Protein AF-Q6AGU8-F1 (afdb_monomer_lite)

Radius of gyration: 16.41 Å; chains: 1; bounding box: 34×30×52 Å

pLDDT: mean 92.25, std 6.28, range [70.06, 98.62]

InterPro domains:
  IPR057369 VG15 protein [PF25310] (1-141)

Structure (mmCIF, N/CA/C/O backbone):
data_AF-Q6AGU8-F1
#
_entry.id   AF-Q6AGU8-F1
#
loop_
_atom_site.group_PDB
_atom_site.id
_atom_site.type_symbol
_atom_site.label_atom_id
_atom_site.label_alt_id
_atom_site.label_comp_id
_atom_site.label_asym_id
_atom_site.label_entity_id
_atom_site.label_seq_id
_atom_site.pdbx_PDB_ins_code
_atom_site.Cartn_x
_atom_site.Cartn_y
_atom_site.Cartn_z
_atom_site.occupancy
_atom_site.B_iso_or_equiv
_atom_site.auth_seq_id
_atom_site.auth_comp_id
_atom_site.auth_asym_id
_atom_site.auth_atom_id
_atom_site.pdbx_PDB_model_num
ATOM 1 N N . MET A 1 1 ? -10.525 -10.275 14.738 1.00 90.69 1 MET A N 1
ATOM 2 C CA . MET A 1 1 ? -9.915 -9.317 13.785 1.00 90.69 1 MET A CA 1
ATOM 3 C C . MET A 1 1 ? -8.626 -9.832 13.145 1.00 90.69 1 MET A C 1
ATOM 5 O O . MET A 1 1 ? -8.574 -9.746 11.930 1.00 90.69 1 MET A O 1
ATOM 9 N N . PRO A 1 2 ? -7.641 -10.411 13.869 1.00 93.06 2 PRO A N 1
ATOM 10 C CA . PRO A 1 2 ? -6.380 -10.854 13.251 1.00 93.06 2 PRO A CA 1
ATOM 11 C C . PRO A 1 2 ? -6.560 -11.781 12.041 1.00 93.06 2 PRO A C 1
ATOM 13 O O . PRO A 1 2 ? -6.063 -11.477 10.967 1.00 93.06 2 PRO A O 1
ATOM 16 N N . GLN A 1 3 ? -7.377 -12.831 12.168 1.00 95.00 3 GLN A N 1
ATOM 17 C CA . GLN A 1 3 ? -7.667 -13.752 11.058 1.00 95.00 3 GLN A CA 1
ATOM 18 C C . GLN A 1 3 ? -8.315 -13.060 9.846 1.00 95.00 3 GLN A C 1
ATOM 20 O O . GLN A 1 3 ? -8.009 -13.396 8.708 1.00 95.00 3 GLN A O 1
ATOM 25 N N . LEU A 1 4 ? -9.190 -12.077 10.090 1.00 94.62 4 LEU A N 1
ATOM 26 C CA . LEU A 1 4 ? -9.860 -11.305 9.042 1.00 94.62 4 LEU A CA 1
ATOM 27 C C . LEU A 1 4 ? -8.835 -10.488 8.247 1.00 94.62 4 LEU A C 1
ATOM 29 O O . LEU A 1 4 ? -8.770 -10.581 7.027 1.00 94.62 4 LEU A O 1
ATOM 33 N N . THR A 1 5 ? -8.013 -9.710 8.951 1.00 96.38 5 THR A N 1
ATOM 34 C CA . THR A 1 5 ? -7.011 -8.835 8.335 1.00 96.38 5 THR A CA 1
ATOM 35 C C . THR A 1 5 ? -5.892 -9.625 7.668 1.00 96.38 5 THR A C 1
ATOM 37 O O . THR A 1 5 ? -5.385 -9.176 6.651 1.00 96.38 5 THR A O 1
ATOM 40 N N . THR A 1 6 ? -5.545 -10.808 8.186 1.00 97.12 6 THR A N 1
ATOM 41 C CA . THR A 1 6 ? -4.635 -11.742 7.510 1.00 97.12 6 THR A CA 1
ATOM 42 C C . THR A 1 6 ? -5.248 -12.230 6.205 1.00 97.12 6 THR A C 1
ATOM 44 O O . THR A 1 6 ? -4.684 -11.972 5.154 1.00 97.12 6 THR A O 1
ATOM 47 N N . LYS A 1 7 ? -6.450 -12.825 6.243 1.00 97.62 7 LYS A N 1
ATOM 48 C CA . LYS A 1 7 ? -7.093 -13.385 5.045 1.00 97.62 7 LYS A CA 1
ATOM 49 C C . LYS A 1 7 ? -7.256 -12.352 3.928 1.00 97.62 7 LYS A C 1
ATOM 51 O O . LYS A 1 7 ? -6.900 -12.621 2.788 1.00 97.62 7 LYS A O 1
ATOM 56 N N . TYR A 1 8 ? -7.811 -11.181 4.240 1.00 97.75 8 TYR A N 1
ATOM 57 C CA . TYR A 1 8 ? -8.009 -10.140 3.227 1.00 97.75 8 TYR A CA 1
ATOM 58 C C . TYR A 1 8 ? -6.707 -9.433 2.848 1.00 97.75 8 TYR A C 1
ATOM 60 O O . TYR A 1 8 ? -6.566 -9.014 1.704 1.00 97.75 8 TYR A O 1
ATOM 68 N N . GLY A 1 9 ? -5.749 -9.352 3.772 1.00 97.81 9 GLY A N 1
ATOM 69 C CA . GLY A 1 9 ? -4.409 -8.855 3.498 1.00 97.81 9 GLY A CA 1
ATOM 70 C C . GLY A 1 9 ? -3.651 -9.725 2.497 1.00 97.81 9 GLY A C 1
ATOM 71 O O . GLY A 1 9 ? -3.100 -9.191 1.541 1.00 97.81 9 GLY A O 1
ATOM 72 N N . ASP A 1 10 ? -3.680 -11.048 2.668 1.00 98.12 10 ASP A N 1
ATOM 73 C CA . ASP A 1 10 ? -3.059 -12.005 1.742 1.00 98.12 10 ASP A CA 1
ATOM 74 C C . ASP A 1 10 ? -3.674 -11.901 0.341 1.00 98.12 10 ASP A C 1
ATOM 76 O O . ASP A 1 10 ? -2.957 -11.862 -0.660 1.00 98.12 10 ASP A O 1
ATOM 80 N N . ILE A 1 11 ? -5.006 -11.786 0.262 1.00 98.25 11 ILE A N 1
ATOM 81 C CA . ILE A 1 11 ? -5.713 -11.569 -1.008 1.00 98.25 11 ILE A CA 1
ATOM 82 C C . ILE A 1 11 ? -5.268 -10.248 -1.645 1.00 98.25 11 ILE A C 1
ATOM 84 O O . ILE A 1 11 ? -4.928 -10.227 -2.825 1.00 98.25 11 ILE A O 1
ATOM 88 N N . ALA A 1 12 ? -5.234 -9.156 -0.876 1.00 97.62 12 ALA A N 1
ATOM 89 C CA . ALA A 1 12 ? -4.820 -7.851 -1.382 1.00 97.62 12 ALA A CA 1
ATOM 90 C C . ALA A 1 12 ? -3.371 -7.866 -1.894 1.00 97.62 12 ALA A C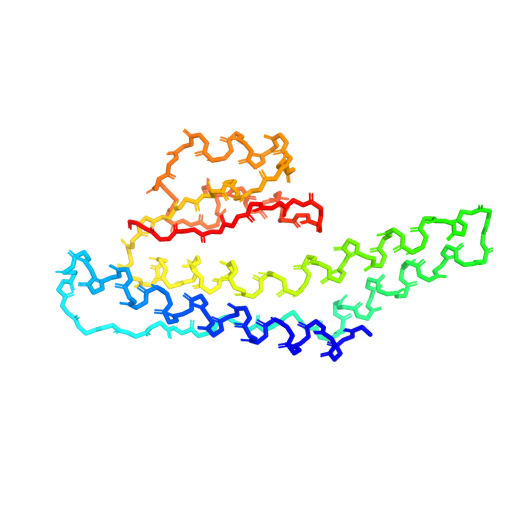 1
ATOM 92 O O . ALA A 1 12 ? -3.103 -7.313 -2.957 1.00 97.62 12 ALA A O 1
ATOM 93 N N . ALA A 1 13 ? -2.452 -8.514 -1.173 1.00 98.50 13 ALA A N 1
ATOM 94 C CA . ALA A 1 13 ? -1.068 -8.682 -1.609 1.00 98.50 13 ALA A CA 1
ATOM 95 C C . ALA A 1 13 ? -0.984 -9.485 -2.914 1.00 98.50 13 ALA A C 1
ATOM 97 O O . ALA A 1 13 ? -0.324 -9.047 -3.851 1.00 98.50 13 ALA A O 1
ATOM 98 N N . THR A 1 14 ? -1.701 -10.608 -3.002 1.00 98.62 14 THR A N 1
ATOM 99 C CA . THR A 1 14 ? -1.706 -11.478 -4.191 1.00 98.62 14 THR A CA 1
ATOM 100 C C . THR A 1 14 ? -2.192 -10.730 -5.428 1.00 98.62 14 THR A C 1
ATOM 102 O O . THR A 1 14 ? -1.481 -10.662 -6.424 1.00 98.62 14 THR A O 1
ATOM 105 N N . VAL A 1 15 ? -3.355 -10.077 -5.333 1.00 97.94 15 VAL A N 1
ATOM 106 C CA . VAL A 1 15 ? -3.923 -9.305 -6.449 1.00 97.94 15 VAL A CA 1
ATOM 107 C C . VAL A 1 15 ? -2.993 -8.162 -6.861 1.00 97.94 15 VAL A C 1
ATOM 109 O O . VAL A 1 15 ? -2.838 -7.895 -8.047 1.00 97.94 15 VAL A O 1
ATOM 112 N N . SER A 1 16 ? -2.351 -7.486 -5.903 1.00 98.12 16 SER A N 1
ATOM 113 C CA . SER A 1 16 ? -1.388 -6.424 -6.211 1.00 98.12 16 SER A CA 1
ATOM 114 C C . SER A 1 16 ? -0.121 -6.935 -6.900 1.00 98.12 16 SER A C 1
ATOM 116 O O . SER A 1 16 ? 0.397 -6.239 -7.764 1.00 98.12 16 SER A O 1
ATOM 118 N N . ALA A 1 17 ? 0.384 -8.118 -6.547 1.00 98.56 17 ALA A N 1
ATOM 119 C CA . ALA A 1 17 ? 1.542 -8.702 -7.222 1.00 98.56 17 ALA A CA 1
ATOM 120 C C . ALA A 1 17 ? 1.210 -9.131 -8.656 1.00 98.56 17 ALA A C 1
ATOM 122 O O . ALA A 1 17 ? 1.933 -8.755 -9.576 1.00 98.56 17 ALA A O 1
ATOM 123 N N . ASP A 1 18 ? 0.083 -9.824 -8.850 1.00 98.31 18 ASP A N 1
ATOM 124 C CA . ASP A 1 18 ? -0.391 -10.213 -10.183 1.00 98.31 18 ASP A CA 1
ATOM 125 C C . ASP A 1 18 ? -0.593 -8.981 -11.075 1.00 98.31 18 ASP A C 1
ATOM 127 O O . ASP A 1 18 ? -0.197 -8.970 -12.241 1.00 98.31 18 ASP A O 1
ATOM 131 N N . TRP A 1 19 ? -1.165 -7.915 -10.509 1.00 97.38 19 TRP A N 1
ATOM 132 C CA . TRP A 1 19 ? -1.343 -6.658 -11.222 1.00 97.38 19 TRP A CA 1
ATOM 133 C C . TRP A 1 19 ? -0.010 -5.978 -11.558 1.00 97.38 19 TRP A C 1
ATOM 135 O O . TRP A 1 19 ? 0.160 -5.515 -12.679 1.00 97.38 19 TRP A O 1
ATOM 145 N N . PHE A 1 20 ? 0.965 -5.961 -10.644 1.00 98.06 20 PHE A N 1
ATOM 146 C CA . PHE A 1 20 ? 2.292 -5.401 -10.924 1.00 98.06 20 PHE A CA 1
ATOM 147 C C . PHE A 1 20 ? 2.979 -6.128 -12.089 1.00 98.06 20 PHE A C 1
ATOM 149 O O . PHE A 1 20 ? 3.496 -5.486 -13.002 1.00 98.06 20 PHE A O 1
ATOM 156 N N . ASP A 1 21 ? 2.956 -7.465 -12.081 1.00 98.00 21 ASP A N 1
ATOM 157 C CA . ASP A 1 21 ? 3.513 -8.274 -13.171 1.00 98.00 21 ASP A CA 1
ATOM 158 C C . ASP A 1 21 ? 2.791 -7.995 -14.501 1.00 98.00 21 ASP A C 1
ATOM 160 O O . ASP A 1 21 ? 3.428 -7.911 -15.556 1.00 98.00 21 ASP A O 1
ATOM 164 N N . GLN A 1 22 ? 1.468 -7.800 -14.454 1.00 96.88 22 GLN A N 1
ATOM 165 C CA . GLN A 1 22 ? 0.666 -7.427 -15.615 1.00 96.88 22 GLN A CA 1
ATOM 166 C C . GLN A 1 22 ? 1.053 -6.050 -16.170 1.00 96.88 22 GLN A C 1
ATOM 168 O O . GLN A 1 22 ? 1.307 -5.950 -17.370 1.00 96.88 22 GLN A O 1
ATOM 173 N N . GLU A 1 23 ? 1.125 -5.010 -15.335 1.00 96.50 23 GLU A N 1
ATOM 174 C CA . GLU A 1 23 ? 1.498 -3.653 -15.766 1.00 96.50 23 GLU A CA 1
ATOM 175 C C . GLU A 1 23 ? 2.903 -3.639 -16.375 1.00 96.50 23 GLU A C 1
ATOM 177 O O . GLU A 1 23 ? 3.091 -3.183 -17.503 1.00 96.50 23 GLU A O 1
ATOM 182 N N . ARG A 1 24 ? 3.874 -4.280 -15.714 1.00 96.44 24 ARG A N 1
ATOM 183 C CA . ARG A 1 24 ? 5.242 -4.412 -16.233 1.00 96.44 24 ARG A CA 1
ATOM 184 C C . ARG A 1 24 ? 5.280 -5.097 -17.606 1.00 96.44 24 ARG A C 1
ATOM 186 O O . ARG A 1 24 ? 6.052 -4.710 -18.487 1.00 96.44 24 ARG A O 1
ATOM 193 N N . SER A 1 25 ? 4.441 -6.118 -17.805 1.00 95.56 25 SER A N 1
ATOM 194 C CA . SER A 1 25 ? 4.297 -6.796 -19.097 1.00 95.56 25 SER A CA 1
ATOM 195 C C . SER A 1 25 ? 3.645 -5.904 -20.159 1.00 95.56 25 SER A C 1
ATOM 197 O O . SER A 1 25 ? 4.053 -5.964 -21.321 1.00 95.56 25 SER A O 1
ATOM 199 N N . LEU A 1 26 ? 2.634 -5.108 -19.799 1.00 95.75 26 LEU A N 1
ATOM 200 C CA . LEU A 1 26 ? 1.953 -4.181 -20.710 1.00 95.75 26 LEU A CA 1
ATOM 201 C C . LEU A 1 26 ? 2.889 -3.061 -21.176 1.00 95.75 26 LEU A C 1
ATOM 203 O O . LEU A 1 26 ? 2.900 -2.721 -22.360 1.00 95.75 26 LEU A O 1
ATOM 207 N N . GLU A 1 27 ? 3.736 -2.568 -20.277 1.00 95.38 27 GLU A N 1
ATOM 208 C CA . GLU A 1 27 ? 4.771 -1.573 -20.568 1.00 95.38 27 GLU A CA 1
ATOM 209 C C . GLU A 1 27 ? 5.988 -2.147 -21.309 1.00 95.38 27 GLU A C 1
ATOM 211 O O . GLU A 1 27 ? 6.847 -1.401 -21.780 1.00 95.38 27 GLU A O 1
ATOM 216 N N . ARG A 1 28 ? 6.048 -3.476 -21.484 1.00 95.69 28 ARG A N 1
ATOM 217 C CA . ARG A 1 28 ? 7.143 -4.198 -22.158 1.00 95.69 28 ARG A CA 1
ATOM 218 C C . ARG A 1 28 ? 8.507 -3.925 -21.520 1.00 95.69 28 ARG A C 1
ATOM 220 O O . ARG A 1 28 ? 9.518 -3.849 -22.225 1.00 95.69 28 ARG A O 1
ATOM 227 N N . VAL A 1 29 ? 8.547 -3.803 -20.192 1.00 95.31 29 VAL A N 1
ATOM 228 C CA . VAL A 1 29 ? 9.801 -3.601 -19.460 1.00 95.31 29 VAL A CA 1
ATOM 229 C C . VAL A 1 29 ? 10.705 -4.824 -19.677 1.00 95.31 29 VAL A C 1
ATOM 231 O O . VAL A 1 29 ? 10.280 -5.959 -19.431 1.00 95.31 29 VAL A O 1
ATOM 234 N N . PRO A 1 30 ? 11.947 -4.643 -20.159 1.00 94.12 30 PRO A N 1
ATOM 235 C CA . PRO A 1 30 ? 12.834 -5.758 -20.456 1.00 94.12 30 PRO A CA 1
ATOM 236 C C . PRO A 1 30 ? 13.282 -6.501 -19.187 1.00 94.12 30 PRO A C 1
ATOM 238 O O . PRO A 1 30 ? 13.260 -5.980 -18.071 1.00 94.12 30 PRO A O 1
ATOM 241 N N . GLY A 1 31 ? 13.748 -7.735 -19.374 1.00 94.12 31 GLY A N 1
ATOM 242 C CA . GLY A 1 31 ? 14.280 -8.571 -18.297 1.00 94.12 31 GLY A CA 1
ATOM 243 C C . GLY A 1 31 ? 13.224 -9.398 -17.565 1.00 94.12 31 GLY A C 1
ATOM 244 O O . GLY A 1 31 ? 12.018 -9.202 -17.720 1.00 94.12 31 GLY A O 1
ATOM 245 N N . VAL A 1 32 ? 13.707 -10.360 -16.778 1.00 93.56 32 VAL A N 1
ATOM 246 C CA . VAL A 1 32 ? 12.871 -11.280 -15.999 1.00 93.56 32 VAL A CA 1
ATOM 247 C C . VAL A 1 32 ? 12.581 -10.661 -14.638 1.00 93.56 32 VAL A C 1
ATOM 249 O O . VAL A 1 32 ? 13.505 -10.368 -13.882 1.00 93.56 32 VAL A O 1
ATOM 252 N N . PHE A 1 33 ? 11.302 -10.505 -14.318 1.00 96.56 33 PHE A N 1
ATOM 253 C CA . PHE A 1 33 ? 10.824 -10.032 -13.024 1.00 96.56 33 PHE A CA 1
ATOM 254 C C . PHE A 1 33 ? 9.564 -10.804 -12.642 1.00 96.56 33 PHE A C 1
ATOM 256 O O . PHE A 1 33 ? 8.799 -11.214 -13.515 1.00 96.56 33 PHE A O 1
ATOM 263 N N . ARG A 1 34 ? 9.369 -11.011 -11.341 1.00 97.75 34 ARG A N 1
ATOM 264 C CA . ARG A 1 34 ? 8.139 -11.569 -10.781 1.00 97.75 34 ARG A CA 1
ATOM 265 C C . ARG A 1 34 ? 7.883 -10.958 -9.420 1.00 97.75 34 ARG A C 1
ATOM 267 O O . ARG A 1 34 ? 8.735 -11.112 -8.549 1.00 97.75 34 ARG A O 1
ATOM 274 N N . ALA A 1 35 ? 6.759 -10.283 -9.239 1.00 98.19 35 ALA A N 1
ATOM 275 C CA . ALA A 1 35 ? 6.420 -9.548 -8.030 1.00 98.19 35 ALA A CA 1
ATOM 276 C C . ALA A 1 35 ? 6.400 -10.440 -6.771 1.00 98.19 35 ALA A C 1
ATOM 278 O O . ALA A 1 35 ? 5.820 -11.526 -6.765 1.00 98.19 35 ALA A O 1
ATOM 279 N N . ASP A 1 36 ? 7.020 -9.960 -5.688 1.00 98.31 36 ASP A N 1
ATOM 280 C CA . ASP A 1 36 ? 6.947 -10.595 -4.365 1.00 98.31 36 ASP A CA 1
ATOM 281 C C . ASP A 1 36 ? 5.727 -10.097 -3.594 1.00 98.31 36 ASP A C 1
ATOM 283 O O . ASP A 1 36 ? 5.348 -8.930 -3.695 1.00 98.31 36 ASP A O 1
ATOM 287 N N . LEU A 1 37 ? 5.160 -10.948 -2.741 1.00 98.38 37 LEU A N 1
ATOM 288 C CA . LEU A 1 37 ? 4.094 -10.549 -1.825 1.00 98.38 37 LEU A CA 1
ATOM 289 C C . LEU A 1 37 ? 4.678 -9.819 -0.615 1.00 98.38 37 LEU A C 1
ATOM 291 O O . LEU A 1 37 ? 5.550 -10.346 0.080 1.00 98.38 37 LEU A O 1
ATOM 295 N N . ALA A 1 38 ? 4.155 -8.633 -0.301 1.00 97.06 38 ALA A N 1
ATOM 296 C CA . ALA A 1 38 ? 4.463 -8.011 0.980 1.00 97.06 38 ALA A CA 1
ATOM 297 C C . ALA A 1 38 ? 3.774 -8.776 2.126 1.00 97.06 38 ALA A C 1
ATOM 299 O O . ALA A 1 38 ? 2.641 -9.240 1.968 1.00 97.06 38 ALA A O 1
ATOM 300 N N . PRO A 1 39 ? 4.406 -8.866 3.310 1.00 97.00 39 PRO A N 1
ATOM 301 C CA . PRO A 1 39 ? 3.822 -9.571 4.440 1.00 97.00 39 PRO A CA 1
ATOM 302 C C . PRO A 1 39 ? 2.537 -8.892 4.926 1.00 97.00 39 PRO A C 1
ATOM 304 O O . PRO A 1 39 ? 2.404 -7.661 4.915 1.00 97.00 39 PRO A O 1
ATOM 307 N N . VAL A 1 40 ? 1.608 -9.704 5.434 1.00 96.44 40 VAL A N 1
ATOM 308 C CA . VAL A 1 40 ? 0.434 -9.207 6.157 1.00 96.44 40 VAL A CA 1
ATOM 309 C C . VAL A 1 40 ? 0.823 -8.453 7.424 1.00 96.44 40 VAL A C 1
ATOM 311 O O . VAL A 1 40 ? 1.914 -8.603 7.978 1.00 96.44 40 VAL A O 1
ATOM 314 N N . VAL A 1 41 ? -0.107 -7.640 7.923 1.00 95.94 41 VAL A N 1
ATOM 315 C CA . VAL A 1 41 ? 0.076 -6.935 9.193 1.00 95.94 41 VAL A CA 1
ATOM 316 C C . VAL A 1 41 ? 0.201 -7.952 10.327 1.00 95.94 41 VAL A C 1
ATOM 318 O O . VAL A 1 41 ? -0.670 -8.803 10.505 1.00 95.94 41 VAL A O 1
ATOM 321 N N . ALA A 1 42 ? 1.274 -7.837 11.112 1.00 96.25 42 ALA A N 1
ATOM 322 C CA . ALA A 1 42 ? 1.554 -8.744 12.217 1.00 96.25 42 ALA A CA 1
ATOM 323 C C . ALA A 1 42 ? 0.383 -8.815 13.213 1.00 96.25 42 ALA A C 1
ATOM 325 O O . ALA A 1 42 ? -0.203 -7.799 13.604 1.00 96.25 42 ALA A O 1
ATOM 326 N N . ALA A 1 43 ? 0.044 -10.034 13.639 1.00 95.62 43 ALA A N 1
ATOM 327 C CA . ALA A 1 43 ? -1.117 -10.283 14.489 1.00 95.62 43 ALA A CA 1
ATOM 328 C C . ALA A 1 43 ? -1.042 -9.545 15.837 1.00 95.62 43 ALA A C 1
ATOM 330 O O . ALA A 1 43 ? -2.078 -9.159 16.385 1.00 95.62 43 ALA A O 1
ATOM 331 N N . ASP A 1 44 ? 0.162 -9.312 16.365 1.00 97.06 44 ASP A N 1
ATOM 332 C CA . ASP A 1 44 ? 0.373 -8.559 17.600 1.00 97.06 44 ASP A CA 1
ATOM 333 C C . ASP A 1 44 ? -0.005 -7.077 17.425 1.00 97.06 44 ASP A C 1
ATOM 335 O O . ASP A 1 44 ? -0.683 -6.517 18.287 1.00 97.06 44 ASP A O 1
ATOM 339 N N . ALA A 1 45 ? 0.349 -6.459 16.293 1.00 94.81 45 ALA A N 1
ATOM 340 C CA . ALA A 1 45 ? -0.023 -5.089 15.955 1.00 94.81 45 ALA A CA 1
ATOM 341 C C . ALA A 1 45 ? -1.544 -4.952 15.818 1.00 94.81 45 ALA A C 1
ATOM 343 O O . ALA A 1 45 ? -2.143 -4.047 16.401 1.00 94.81 45 ALA A O 1
ATOM 344 N N . VAL A 1 46 ? -2.187 -5.901 15.129 1.00 96.25 46 VAL A N 1
ATOM 345 C CA . VAL A 1 46 ? -3.653 -5.950 15.018 1.00 96.25 46 VAL A CA 1
ATOM 346 C C . VAL A 1 46 ? -4.294 -6.103 16.401 1.00 96.25 46 VAL A C 1
ATOM 348 O O . VAL A 1 46 ? -5.229 -5.378 16.734 1.00 96.25 46 VAL A O 1
ATOM 351 N N . THR A 1 47 ? -3.767 -6.998 17.238 1.00 96.69 47 THR A N 1
ATOM 352 C CA . THR A 1 47 ? -4.280 -7.254 18.594 1.00 96.69 47 THR A CA 1
ATOM 353 C C . THR A 1 47 ? -4.127 -6.039 19.507 1.00 96.69 47 THR A C 1
ATOM 355 O O . THR A 1 47 ? -5.056 -5.723 20.250 1.00 96.69 47 THR A O 1
ATOM 358 N N . LYS A 1 48 ? -2.999 -5.322 19.437 1.00 96.25 48 LYS A N 1
ATOM 359 C CA . LYS A 1 48 ? -2.779 -4.065 20.171 1.00 96.25 48 LYS A CA 1
ATOM 360 C C . LYS A 1 48 ? -3.836 -3.021 19.803 1.00 96.25 48 LYS A C 1
ATOM 362 O O . LYS A 1 48 ? -4.446 -2.449 20.702 1.00 96.25 48 LYS A O 1
ATOM 367 N N . THR A 1 49 ? -4.125 -2.842 18.513 1.00 94.81 49 THR A N 1
ATOM 368 C CA . THR A 1 49 ? -5.173 -1.915 18.051 1.00 94.81 49 THR A CA 1
ATOM 369 C C . THR A 1 49 ? -6.569 -2.339 18.514 1.00 94.81 49 THR A C 1
ATOM 371 O O . THR A 1 49 ? -7.340 -1.493 18.962 1.00 94.81 49 THR A O 1
ATOM 374 N N . VAL A 1 50 ? -6.893 -3.640 18.480 1.00 94.56 50 VAL A N 1
ATOM 375 C CA . VAL A 1 50 ? -8.174 -4.150 19.015 1.00 94.56 50 VAL A CA 1
ATOM 376 C C . VAL A 1 50 ? -8.302 -3.856 20.503 1.00 94.56 50 VAL A C 1
ATOM 378 O O . VAL A 1 50 ? -9.334 -3.350 20.929 1.00 94.56 50 VAL A O 1
ATOM 381 N N . ARG A 1 51 ? -7.264 -4.153 21.294 1.00 93.06 51 ARG A N 1
ATOM 382 C CA . ARG A 1 51 ? -7.266 -3.903 22.743 1.00 93.06 51 ARG A CA 1
ATOM 383 C C . ARG A 1 51 ? -7.438 -2.424 23.057 1.00 93.06 51 ARG A C 1
ATOM 385 O O . ARG A 1 51 ? -8.238 -2.086 23.920 1.00 93.06 51 ARG A O 1
ATOM 392 N N . TYR A 1 52 ? -6.733 -1.561 22.328 1.00 91.44 52 TYR A N 1
ATOM 393 C CA . TYR A 1 52 ? -6.882 -0.117 22.459 1.00 91.44 52 TYR A CA 1
ATOM 394 C C . TYR A 1 52 ? -8.329 0.323 22.194 1.00 91.44 52 TYR A C 1
ATOM 396 O O . TYR A 1 52 ? -8.938 0.975 23.036 1.00 91.44 52 TYR A O 1
ATOM 404 N N . ALA A 1 53 ? -8.918 -0.098 21.070 1.00 91.50 53 ALA A N 1
ATOM 405 C CA . ALA A 1 53 ? -10.290 0.268 20.728 1.00 91.50 53 ALA A CA 1
ATOM 406 C C . ALA A 1 53 ? -11.327 -0.308 21.714 1.00 91.50 53 ALA A C 1
ATOM 408 O O . ALA A 1 53 ? -12.315 0.358 22.028 1.00 91.50 53 ALA A O 1
ATOM 409 N N . ALA A 1 54 ? -11.093 -1.519 22.231 1.00 90.31 54 ALA A N 1
ATOM 410 C CA . ALA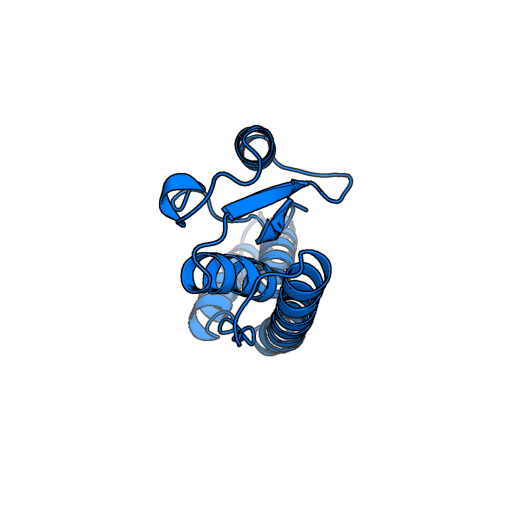 A 1 54 ? -11.949 -2.166 23.224 1.00 90.31 54 ALA A CA 1
ATOM 411 C C . ALA A 1 54 ? -11.980 -1.421 24.568 1.00 90.31 54 ALA A C 1
ATOM 413 O O . ALA A 1 54 ? -12.968 -1.531 25.286 1.00 90.31 54 ALA A O 1
ATOM 414 N N . GLY A 1 55 ? -10.957 -0.618 24.887 1.00 87.44 55 GLY A N 1
ATOM 415 C CA . GLY A 1 55 ? -10.973 0.256 26.064 1.00 87.44 55 GLY A CA 1
ATOM 416 C C . GLY A 1 55 ? -12.160 1.226 26.076 1.00 87.44 55 GLY A C 1
ATOM 417 O O . GLY A 1 55 ? -12.677 1.540 27.142 1.00 87.44 55 GLY A O 1
ATOM 418 N N . GLY A 1 56 ? -12.657 1.626 24.899 1.00 87.12 56 GLY A N 1
ATOM 419 C CA . GLY A 1 56 ? -13.837 2.485 24.777 1.00 87.12 56 GLY A CA 1
ATOM 420 C C . GLY A 1 56 ? -15.153 1.830 25.215 1.00 87.12 56 GLY A C 1
ATOM 421 O O . GLY A 1 56 ? -16.075 2.555 25.584 1.00 87.12 56 GLY A O 1
ATOM 422 N N . LEU A 1 57 ? -15.234 0.489 25.258 1.00 86.44 57 LEU A N 1
ATOM 423 C CA . LEU A 1 57 ? -16.450 -0.250 25.642 1.00 86.44 57 LEU A CA 1
ATOM 424 C C . LEU A 1 57 ? -16.894 0.033 27.081 1.00 86.44 57 LEU A C 1
ATOM 426 O O . LEU A 1 57 ? -18.068 -0.116 27.400 1.00 86.44 57 LEU A O 1
ATOM 430 N N . PHE A 1 58 ? -15.952 0.421 27.939 1.00 84.19 58 PHE A N 1
ATOM 431 C CA . PHE A 1 58 ? -16.172 0.651 29.367 1.00 84.19 58 PHE A CA 1
ATOM 432 C C . PHE A 1 58 ? -16.197 2.144 29.717 1.00 84.19 58 PHE A C 1
ATOM 434 O O . PHE A 1 58 ? -15.971 2.524 30.862 1.00 84.19 58 PHE A O 1
ATOM 441 N N . THR A 1 59 ? -16.430 2.995 28.719 1.00 81.81 59 THR A N 1
ATOM 442 C CA . THR A 1 59 ? -16.475 4.454 28.861 1.00 81.81 59 THR A CA 1
ATOM 443 C C . THR A 1 59 ? -17.742 5.003 28.212 1.00 81.81 59 THR A C 1
ATOM 445 O O . THR A 1 59 ? -18.450 4.290 27.503 1.00 81.81 59 THR A O 1
ATOM 448 N N . GLU A 1 60 ? -17.992 6.299 28.376 1.00 79.00 60 GLU A N 1
ATOM 449 C CA . GLU A 1 60 ? -19.103 7.006 27.721 1.00 79.00 60 GLU A CA 1
ATOM 450 C C . GLU A 1 60 ? -18.967 7.049 26.181 1.00 79.00 60 GLU A C 1
ATOM 452 O O . GLU A 1 60 ? -19.916 7.363 25.469 1.00 79.00 60 GLU A O 1
ATOM 457 N N . ASN A 1 61 ? -17.804 6.659 25.640 1.00 71.31 61 ASN A N 1
ATOM 458 C CA . ASN A 1 61 ? -17.472 6.697 24.215 1.00 71.31 61 ASN A CA 1
ATOM 459 C C . ASN A 1 61 ? -17.735 5.371 23.475 1.00 71.31 61 ASN A C 1
ATOM 461 O O . ASN A 1 61 ? -17.006 5.036 22.537 1.00 71.31 61 ASN A O 1
ATOM 465 N N . LEU A 1 62 ? -18.765 4.607 23.848 1.00 72.06 62 LEU A N 1
ATOM 466 C CA . LEU A 1 62 ? -19.057 3.283 23.270 1.00 72.06 62 LEU A CA 1
ATOM 467 C C . LEU A 1 62 ? -19.132 3.279 21.727 1.00 72.06 62 LEU A C 1
ATOM 469 O O . LEU A 1 62 ? -18.629 2.366 21.068 1.00 72.06 62 LEU A O 1
ATOM 473 N N . THR A 1 63 ? -19.714 4.321 21.130 1.00 76.31 63 THR A N 1
ATOM 474 C CA . THR A 1 63 ? -19.832 4.477 19.668 1.00 76.31 63 THR A CA 1
ATOM 475 C C . THR A 1 63 ? -18.479 4.624 18.967 1.00 76.31 63 THR A C 1
ATOM 477 O O . THR A 1 63 ? -18.335 4.216 17.812 1.00 76.31 63 THR A O 1
ATOM 480 N N . SER A 1 64 ? -17.455 5.127 19.661 1.00 82.56 64 SER A N 1
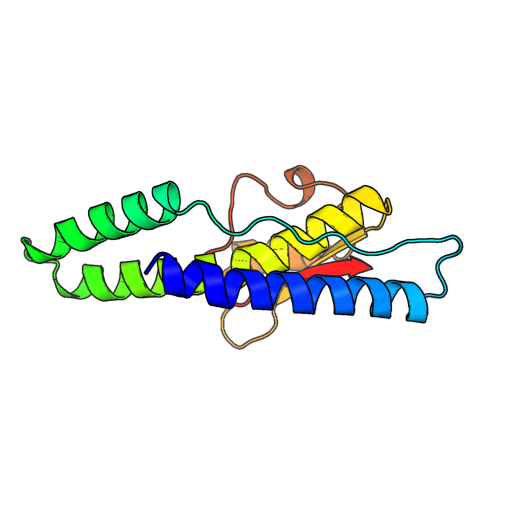ATOM 481 C CA . SER A 1 64 ? -16.105 5.277 19.106 1.00 82.56 64 SER A CA 1
ATOM 482 C C . SER A 1 64 ? -15.384 3.936 18.924 1.00 82.56 64 SER A C 1
ATOM 484 O O . SER A 1 64 ? -14.576 3.797 18.004 1.00 82.56 64 SER A O 1
ATOM 486 N N . THR A 1 65 ? -15.704 2.916 19.732 1.00 90.06 65 THR A N 1
ATOM 487 C CA . THR A 1 65 ? -15.066 1.596 19.634 1.00 90.06 65 THR A CA 1
ATOM 488 C C . THR A 1 65 ? -15.330 0.948 18.281 1.00 90.06 65 THR A C 1
ATOM 490 O O . THR A 1 65 ? -14.386 0.519 17.613 1.00 90.06 65 THR A O 1
ATOM 493 N N . LEU A 1 66 ? -16.594 0.900 17.848 1.00 89.12 66 LEU A N 1
ATOM 494 C CA . LEU A 1 66 ? -16.948 0.296 16.563 1.00 89.12 66 LEU A CA 1
ATOM 495 C C . LEU A 1 66 ? -16.304 1.053 15.395 1.00 89.12 66 LEU A C 1
ATOM 497 O O . LEU A 1 66 ? -15.763 0.420 14.486 1.00 89.12 66 LEU A O 1
ATOM 501 N N . GLY A 1 67 ? -16.307 2.390 15.439 1.00 90.69 67 GLY A N 1
ATOM 502 C CA . GLY A 1 67 ? -15.646 3.223 14.432 1.00 90.69 67 GLY A CA 1
ATOM 503 C C . GLY A 1 67 ? -14.152 2.913 14.323 1.00 90.69 67 GLY A C 1
ATOM 504 O O . GLY A 1 67 ? -13.658 2.599 13.241 1.00 90.69 67 GLY A O 1
ATOM 505 N N . ASN A 1 68 ? -13.443 2.892 15.452 1.00 92.00 68 ASN A N 1
ATOM 506 C CA . ASN A 1 68 ? -12.006 2.613 15.496 1.00 92.00 68 ASN A CA 1
ATOM 507 C C . ASN A 1 68 ? -11.657 1.200 15.007 1.00 92.00 68 ASN A C 1
ATOM 509 O O . ASN A 1 68 ? -10.696 1.024 14.255 1.00 92.00 68 ASN A O 1
ATOM 513 N N . LEU A 1 69 ? -12.447 0.191 15.391 1.00 93.25 69 LEU A N 1
ATOM 514 C CA . LEU A 1 69 ? -12.272 -1.179 14.904 1.00 93.25 69 LEU A CA 1
ATOM 515 C C . LEU A 1 69 ? -12.522 -1.281 13.396 1.00 93.25 69 LEU A C 1
ATOM 517 O O . LEU A 1 69 ? -11.766 -1.960 12.703 1.00 93.25 69 LEU A O 1
ATOM 521 N N . SER A 1 70 ? -13.532 -0.578 12.882 1.00 93.00 70 SER A N 1
ATOM 522 C CA . SER A 1 70 ? -13.859 -0.566 11.452 1.00 93.00 70 SER A CA 1
ATOM 523 C C . SER A 1 70 ? -12.739 0.079 10.631 1.00 93.00 70 SER A C 1
ATOM 525 O O . SER A 1 70 ? -12.283 -0.502 9.646 1.00 93.00 70 SER A O 1
ATOM 527 N N . LEU A 1 71 ? -12.216 1.224 11.087 1.00 92.88 71 LEU A N 1
ATOM 528 C CA . LEU A 1 71 ? -11.059 1.887 10.478 1.00 92.88 71 LEU A CA 1
ATOM 529 C C . LEU A 1 71 ? -9.821 0.980 10.488 1.00 92.88 71 LEU A C 1
ATOM 531 O O . LEU A 1 71 ? -9.129 0.849 9.478 1.00 92.88 71 LEU A O 1
ATOM 535 N N . ALA A 1 72 ? -9.537 0.324 11.613 1.00 94.75 72 ALA A N 1
ATOM 536 C CA . ALA A 1 72 ? -8.399 -0.581 11.724 1.00 94.75 72 ALA A CA 1
ATOM 537 C C . ALA A 1 72 ? -8.532 -1.794 10.793 1.00 94.75 72 ALA A C 1
ATOM 539 O O . ALA A 1 72 ? -7.571 -2.149 10.109 1.00 94.75 72 ALA A O 1
ATOM 540 N N . ALA A 1 73 ? -9.715 -2.410 10.736 1.00 95.00 73 ALA A N 1
ATOM 541 C CA . ALA A 1 73 ? -9.981 -3.554 9.874 1.00 95.00 73 ALA A CA 1
ATOM 542 C C . ALA A 1 73 ? -9.793 -3.198 8.393 1.00 95.00 73 ALA A C 1
ATOM 544 O O . ALA A 1 73 ? -9.038 -3.883 7.703 1.00 95.00 73 ALA A O 1
ATOM 545 N N . ALA A 1 74 ? -10.398 -2.099 7.930 1.00 93.19 74 ALA A N 1
ATOM 546 C CA . ALA A 1 74 ? -10.260 -1.630 6.551 1.00 93.19 74 ALA A CA 1
ATOM 547 C C . ALA A 1 74 ? -8.799 -1.305 6.203 1.00 93.19 74 ALA A C 1
ATOM 549 O O . ALA A 1 74 ? -8.270 -1.766 5.190 1.00 93.19 74 ALA A O 1
ATOM 550 N N . LYS A 1 75 ? -8.102 -0.584 7.092 1.00 94.31 75 LYS A N 1
ATOM 551 C CA . LYS A 1 75 ? -6.678 -0.275 6.926 1.00 94.31 75 LYS A CA 1
ATOM 552 C C . LYS A 1 75 ? -5.845 -1.541 6.757 1.00 94.31 75 LYS A C 1
ATOM 554 O O . LYS A 1 75 ? -5.080 -1.639 5.802 1.00 94.31 75 LYS A O 1
ATOM 559 N N . TYR A 1 76 ? -5.953 -2.483 7.691 1.00 96.38 76 TYR A N 1
ATOM 560 C CA . TYR A 1 76 ? -5.087 -3.660 7.722 1.00 96.38 76 TYR A CA 1
ATOM 561 C C . TYR A 1 76 ? -5.437 -4.701 6.659 1.00 96.38 76 TYR A C 1
ATOM 563 O O . TYR A 1 76 ? -4.543 -5.435 6.253 1.00 96.38 76 TYR A O 1
ATOM 571 N N . ALA A 1 77 ? -6.678 -4.729 6.168 1.00 95.62 77 ALA A N 1
ATOM 572 C CA . ALA A 1 77 ? -7.051 -5.538 5.011 1.00 95.62 77 ALA A CA 1
ATOM 573 C C . ALA A 1 77 ? -6.389 -5.038 3.713 1.00 95.62 77 ALA A C 1
ATOM 575 O O . ALA A 1 77 ? -5.971 -5.843 2.893 1.00 95.62 77 ALA A O 1
ATOM 576 N N . LEU A 1 78 ? -6.254 -3.719 3.533 1.00 94.31 78 LEU A N 1
ATOM 577 C CA . LEU A 1 78 ? -5.726 -3.126 2.294 1.00 94.31 78 LEU A CA 1
ATOM 578 C C . LEU A 1 78 ? -4.213 -2.859 2.322 1.00 94.31 78 LEU A C 1
ATOM 580 O O . LEU A 1 78 ? -3.577 -2.734 1.275 1.00 94.31 78 LEU A O 1
ATOM 584 N N . GLN A 1 79 ? -3.623 -2.716 3.513 1.00 95.69 79 GLN A N 1
ATOM 585 C CA . GLN A 1 79 ? -2.216 -2.335 3.667 1.00 95.69 79 GLN A CA 1
ATOM 586 C C . GLN A 1 79 ? -1.234 -3.289 2.961 1.00 95.69 79 GLN A C 1
ATOM 588 O O . GLN A 1 79 ? -0.298 -2.772 2.349 1.00 95.69 79 GLN A O 1
ATOM 593 N N . PRO A 1 80 ? -1.408 -4.627 2.987 1.00 97.25 80 PRO A N 1
ATOM 594 C CA . PRO A 1 80 ? -0.466 -5.529 2.324 1.00 97.25 80 PRO A CA 1
ATOM 595 C C . PRO A 1 80 ? -0.443 -5.373 0.799 1.00 97.25 80 PRO A C 1
ATOM 597 O O . PRO A 1 80 ? 0.637 -5.397 0.217 1.00 97.25 80 PRO A O 1
ATOM 600 N N . GLY A 1 81 ? -1.584 -5.102 0.154 1.00 97.00 81 GLY A N 1
ATOM 601 C CA . GLY A 1 81 ? -1.626 -4.795 -1.284 1.00 97.00 81 GLY A CA 1
ATOM 602 C C . GLY A 1 81 ? -0.849 -3.523 -1.629 1.00 97.00 81 GLY A C 1
ATOM 603 O O . GLY A 1 81 ? 0.056 -3.533 -2.461 1.00 97.00 81 GLY A O 1
ATOM 604 N N . ARG A 1 82 ? -1.091 -2.437 -0.880 1.00 95.75 82 ARG A N 1
ATOM 605 C CA . ARG A 1 82 ? -0.330 -1.181 -1.027 1.00 95.75 82 ARG A CA 1
ATOM 606 C C . ARG A 1 82 ? 1.172 -1.407 -0.842 1.00 95.75 82 ARG A C 1
ATOM 608 O O . ARG A 1 82 ? 1.965 -0.931 -1.643 1.00 95.75 82 ARG A O 1
ATOM 615 N N . ASN A 1 83 ? 1.558 -2.156 0.192 1.00 96.12 83 ASN A N 1
ATOM 616 C CA . ASN A 1 83 ? 2.959 -2.476 0.452 1.00 96.12 83 ASN A CA 1
ATOM 617 C C . ASN A 1 83 ? 3.569 -3.297 -0.689 1.00 96.12 83 ASN A C 1
ATOM 619 O O . ASN A 1 83 ? 4.705 -3.030 -1.063 1.00 96.12 83 ASN A O 1
ATOM 623 N N . THR A 1 84 ? 2.811 -4.241 -1.251 1.00 98.19 84 THR A N 1
ATOM 624 C CA . THR A 1 84 ? 3.239 -5.100 -2.363 1.00 98.19 84 THR A CA 1
ATOM 625 C C . THR A 1 84 ? 3.615 -4.270 -3.585 1.00 98.19 84 THR A C 1
ATOM 627 O O . THR A 1 84 ? 4.723 -4.422 -4.090 1.00 98.19 84 THR A O 1
ATOM 630 N N . ILE A 1 85 ? 2.772 -3.319 -4.00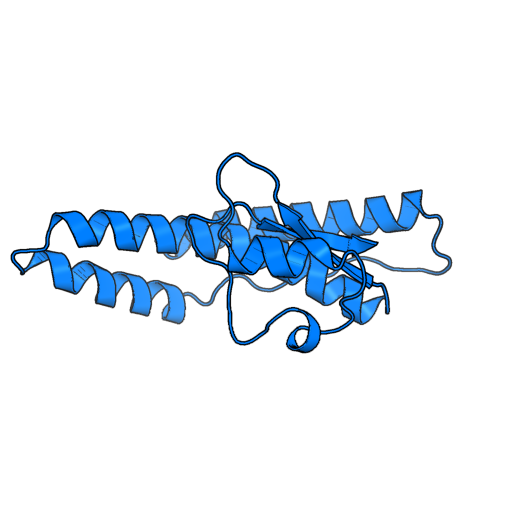0 1.00 97.44 85 ILE A N 1
ATOM 631 C CA . ILE A 1 85 ? 3.115 -2.410 -5.105 1.00 97.44 85 ILE A CA 1
ATOM 632 C C . ILE A 1 85 ? 4.375 -1.605 -4.784 1.00 97.44 85 ILE A C 1
ATOM 634 O O . ILE A 1 85 ? 5.323 -1.605 -5.563 1.00 97.44 85 ILE A O 1
ATOM 638 N N . THR A 1 86 ? 4.430 -0.960 -3.614 1.00 96.00 86 THR A N 1
ATOM 639 C CA . THR A 1 86 ? 5.579 -0.103 -3.275 1.00 96.00 86 THR A CA 1
ATOM 640 C C . THR A 1 86 ? 6.889 -0.881 -3.151 1.00 96.00 86 THR A C 1
ATOM 642 O O . THR A 1 86 ? 7.938 -0.376 -3.535 1.00 96.00 86 THR A O 1
ATOM 645 N N . HIS A 1 87 ? 6.843 -2.109 -2.629 1.00 96.25 87 HIS A N 1
ATOM 646 C CA . HIS A 1 87 ? 8.011 -2.968 -2.475 1.00 96.25 87 HIS A CA 1
ATOM 647 C C . HIS A 1 87 ? 8.562 -3.391 -3.837 1.00 96.25 87 HIS A C 1
ATOM 649 O O . HIS A 1 87 ? 9.764 -3.277 -4.075 1.00 96.25 87 HIS A O 1
ATOM 655 N N . ASN A 1 88 ? 7.679 -3.824 -4.738 1.00 97.62 88 ASN A N 1
ATOM 656 C CA . ASN A 1 88 ? 8.076 -4.259 -6.069 1.00 97.62 88 ASN A CA 1
ATOM 657 C C . ASN A 1 88 ? 8.525 -3.098 -6.953 1.00 97.62 88 ASN A C 1
ATOM 659 O O . ASN A 1 88 ? 9.524 -3.258 -7.641 1.00 97.62 88 ASN A O 1
ATOM 663 N N . ALA A 1 89 ? 7.890 -1.925 -6.860 1.00 96.38 89 ALA A N 1
ATOM 664 C CA . ALA A 1 89 ? 8.344 -0.728 -7.570 1.00 96.38 89 ALA A CA 1
ATOM 665 C C . ALA A 1 89 ? 9.784 -0.364 -7.181 1.00 96.38 89 ALA A C 1
ATOM 667 O O . ALA A 1 89 ? 10.635 -0.174 -8.041 1.00 96.38 89 ALA A O 1
ATOM 668 N N . ILE A 1 90 ? 10.099 -0.376 -5.880 1.00 94.19 90 ILE A N 1
ATOM 669 C CA . ILE A 1 90 ? 11.467 -0.136 -5.399 1.00 94.19 90 ILE A CA 1
ATOM 670 C C . ILE A 1 90 ? 12.437 -1.198 -5.938 1.00 94.19 90 ILE A C 1
ATOM 672 O O . ILE A 1 90 ? 13.545 -0.866 -6.350 1.00 94.19 90 ILE A O 1
ATOM 676 N N . ARG A 1 91 ? 12.033 -2.473 -5.945 1.00 95.69 91 ARG A N 1
ATOM 677 C CA . ARG A 1 91 ? 12.880 -3.584 -6.403 1.00 95.69 91 ARG A CA 1
ATOM 678 C C . ARG A 1 91 ? 13.124 -3.572 -7.915 1.00 95.69 91 ARG A C 1
ATOM 680 O O . ARG A 1 91 ? 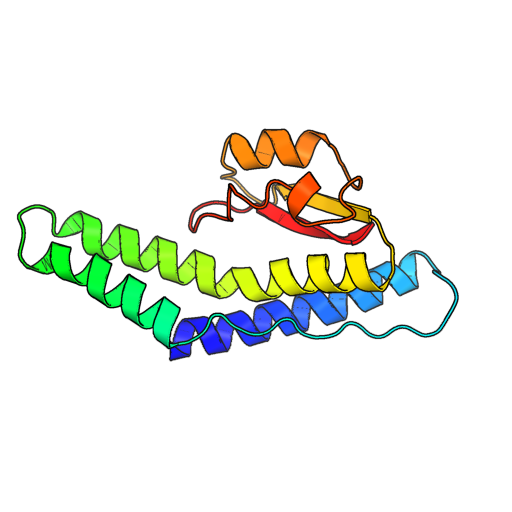14.214 -3.935 -8.340 1.00 95.69 91 ARG A O 1
ATOM 687 N N . ASP A 1 92 ? 12.133 -3.162 -8.702 1.00 95.50 92 ASP A N 1
ATOM 688 C CA . ASP A 1 92 ? 12.235 -3.000 -10.160 1.00 95.50 92 ASP A CA 1
ATOM 689 C C . ASP A 1 92 ? 12.844 -1.644 -10.556 1.00 95.50 92 ASP A C 1
ATOM 691 O O . ASP A 1 92 ? 13.008 -1.357 -11.736 1.00 95.50 92 ASP A O 1
ATOM 695 N N . ASN A 1 93 ? 13.188 -0.800 -9.571 1.00 93.12 93 ASN A N 1
ATOM 696 C CA . ASN A 1 93 ? 13.637 0.578 -9.775 1.00 93.12 93 ASN A CA 1
ATOM 697 C C . ASN A 1 93 ? 12.646 1.410 -10.622 1.00 93.12 93 ASN A C 1
ATOM 699 O O . ASN A 1 93 ? 13.048 2.279 -11.397 1.00 93.12 93 ASN A O 1
ATOM 703 N N . ALA A 1 94 ? 11.355 1.119 -10.459 1.00 93.25 94 ALA A N 1
ATOM 704 C CA . ALA A 1 94 ? 10.233 1.779 -11.106 1.00 93.25 94 ALA A CA 1
ATOM 705 C C . ALA A 1 94 ? 9.666 2.903 -10.227 1.00 93.25 94 ALA A C 1
ATOM 707 O O . ALA A 1 94 ? 9.803 2.906 -8.995 1.00 93.25 94 ALA A O 1
ATOM 708 N N . GLY A 1 95 ? 9.008 3.865 -10.872 1.00 93.38 95 GLY A N 1
ATOM 709 C CA . GLY A 1 95 ? 8.232 4.876 -10.173 1.00 93.38 95 GLY A CA 1
ATOM 710 C C . GLY A 1 95 ? 6.942 4.276 -9.620 1.00 93.38 95 GLY A C 1
ATOM 711 O O . GLY A 1 95 ? 6.452 3.238 -10.058 1.00 93.38 95 GLY A O 1
ATOM 712 N N . TRP A 1 96 ? 6.354 4.930 -8.626 1.00 95.19 96 TRP A N 1
ATOM 713 C CA . TRP A 1 96 ? 4.978 4.640 -8.240 1.00 95.19 96 TRP A CA 1
ATOM 714 C C . TRP A 1 96 ? 4.269 5.901 -7.767 1.00 95.19 96 TRP A C 1
ATOM 716 O O . TRP A 1 96 ? 4.894 6.907 -7.414 1.00 95.19 96 TRP A O 1
ATOM 726 N N . ALA A 1 97 ? 2.943 5.846 -7.772 1.00 94.88 97 ALA A N 1
ATOM 727 C CA . ALA A 1 97 ? 2.075 6.943 -7.382 1.00 94.88 97 ALA A CA 1
ATOM 728 C C . ALA A 1 97 ? 1.078 6.508 -6.306 1.00 94.88 97 ALA A C 1
ATOM 730 O O . ALA A 1 97 ? 0.681 5.345 -6.205 1.00 94.88 97 ALA A O 1
ATOM 731 N N . ARG A 1 98 ? 0.627 7.482 -5.515 1.00 94.31 98 ARG A N 1
ATOM 732 C CA . ARG A 1 98 ? -0.595 7.357 -4.720 1.00 94.31 98 ARG A CA 1
ATOM 733 C C . ARG A 1 98 ? -1.774 7.757 -5.602 1.00 94.31 98 ARG A C 1
ATOM 735 O O . ARG A 1 98 ? -1.765 8.865 -6.120 1.00 94.31 98 ARG A O 1
ATOM 742 N N . ILE A 1 99 ? -2.783 6.903 -5.757 1.00 94.62 99 ILE A N 1
ATOM 743 C CA . ILE A 1 99 ? -3.933 7.183 -6.631 1.00 94.62 99 ILE A CA 1
ATOM 744 C C . ILE A 1 99 ? -5.248 7.093 -5.835 1.00 94.62 99 ILE A C 1
ATOM 746 O O . ILE A 1 99 ? -5.518 6.061 -5.217 1.00 94.62 99 ILE A O 1
ATOM 750 N N . PRO A 1 100 ? -6.051 8.172 -5.788 1.00 94.94 100 PRO A N 1
ATOM 751 C CA . PRO A 1 100 ? -7.441 8.160 -5.328 1.00 94.94 100 PRO A CA 1
ATOM 752 C C . PRO A 1 100 ? -8.299 7.256 -6.219 1.00 94.94 100 PRO A C 1
ATOM 754 O O . PRO A 1 100 ? -8.255 7.405 -7.437 1.00 94.94 100 PRO A O 1
ATOM 757 N N . THR A 1 101 ? -9.080 6.336 -5.647 1.00 91.75 101 THR A N 1
ATOM 758 C CA . THR A 1 101 ? -9.870 5.366 -6.446 1.00 91.75 101 THR A CA 1
ATOM 759 C C . THR A 1 101 ? -11.372 5.385 -6.182 1.00 91.75 101 THR A C 1
ATOM 761 O O . THR A 1 101 ? -12.114 4.655 -6.835 1.00 91.75 101 THR A O 1
ATOM 764 N N . GLY A 1 102 ? -11.850 6.206 -5.249 1.00 84.94 102 GLY A N 1
ATOM 765 C CA . GLY A 1 102 ? -13.246 6.193 -4.836 1.00 84.94 102 GLY A CA 1
ATOM 766 C C . GLY A 1 102 ? -13.773 7.567 -4.443 1.00 84.94 102 GLY A C 1
ATOM 767 O O . GLY A 1 102 ? -13.275 8.610 -4.862 1.00 84.94 102 GLY A O 1
ATOM 768 N N . ALA A 1 103 ? -14.838 7.547 -3.643 1.00 84.75 103 ALA A N 1
ATOM 769 C CA . ALA A 1 103 ? -15.561 8.747 -3.242 1.00 84.75 103 ALA A CA 1
ATOM 770 C C . ALA A 1 103 ? -14.916 9.507 -2.067 1.00 84.75 103 ALA A C 1
ATOM 772 O O . ALA A 1 103 ? -15.350 10.620 -1.769 1.00 84.75 103 ALA A O 1
ATOM 773 N N . LYS A 1 104 ? -13.936 8.925 -1.355 1.00 88.81 104 LYS A N 1
ATOM 774 C CA . LYS A 1 104 ? -13.381 9.512 -0.127 1.00 88.81 104 LYS A CA 1
ATOM 775 C C . LYS A 1 104 ? -11.870 9.308 -0.012 1.00 88.81 104 LYS A C 1
ATOM 777 O O . LYS A 1 104 ? -11.381 8.302 0.507 1.00 88.81 104 LYS A O 1
ATOM 782 N N . THR A 1 105 ? -11.148 10.376 -0.328 1.00 91.56 105 THR A N 1
ATOM 783 C CA . THR A 1 105 ? -9.698 10.487 -0.148 1.00 91.56 105 THR A CA 1
ATOM 784 C C . THR A 1 105 ? -9.368 11.591 0.850 1.00 91.56 105 THR A C 1
ATOM 786 O O . THR A 1 105 ? -9.923 12.688 0.784 1.00 91.56 105 THR A O 1
ATOM 789 N N . CYS A 1 106 ? -8.445 11.341 1.781 1.00 91.38 106 CYS A N 1
ATOM 790 C CA . CYS A 1 106 ? -8.015 12.386 2.711 1.00 91.38 106 CYS A CA 1
ATOM 791 C C . CYS A 1 106 ? -7.139 13.446 2.017 1.00 91.38 106 CYS A C 1
ATOM 793 O O . CYS A 1 106 ? -6.411 13.141 1.070 1.00 91.38 106 CYS A O 1
ATOM 795 N N . ALA A 1 107 ? -7.151 14.679 2.535 1.00 92.25 107 ALA A N 1
ATOM 796 C CA . ALA A 1 107 ? -6.394 15.805 1.974 1.00 92.25 107 ALA A CA 1
ATOM 797 C C . ALA A 1 107 ? -4.895 15.500 1.808 1.00 92.25 107 ALA A C 1
ATOM 799 O O . ALA A 1 107 ? -4.306 15.831 0.783 1.00 92.25 107 ALA A O 1
ATOM 800 N N . PHE A 1 108 ? -4.296 14.792 2.770 1.00 91.44 108 PHE A N 1
ATOM 801 C CA . PHE A 1 108 ? -2.910 14.342 2.659 1.00 91.44 108 PHE A CA 1
ATOM 802 C C . PHE A 1 108 ? -2.689 13.460 1.419 1.00 91.44 108 PHE A C 1
ATOM 804 O O . PHE A 1 108 ? -1.781 13.708 0.632 1.00 91.44 108 PHE A O 1
ATOM 811 N N . CYS A 1 109 ? -3.540 12.451 1.204 1.00 91.50 109 CYS A N 1
ATOM 812 C CA . CYS A 1 109 ? -3.413 11.571 0.043 1.00 91.50 109 CYS A CA 1
ATOM 813 C C . CYS A 1 109 ? -3.680 12.307 -1.276 1.00 91.50 109 CYS A C 1
ATOM 815 O O . CYS A 1 109 ? -3.051 11.951 -2.264 1.00 91.50 109 CYS A O 1
ATOM 817 N N . LEU A 1 110 ? -4.522 13.348 -1.296 1.00 92.88 110 LEU A N 1
ATOM 818 C CA . LEU A 1 110 ? -4.712 14.201 -2.478 1.00 92.88 110 LEU A CA 1
ATOM 819 C C . LEU A 1 110 ? -3.444 14.992 -2.833 1.00 92.88 110 LEU A C 1
ATOM 821 O O . LEU A 1 110 ? -3.043 15.015 -3.993 1.00 92.88 110 LEU A O 1
ATOM 825 N N . VAL A 1 111 ? -2.771 15.582 -1.838 1.00 92.44 111 VAL A N 1
ATOM 826 C CA . VAL A 1 111 ? -1.489 16.286 -2.041 1.00 92.44 111 VA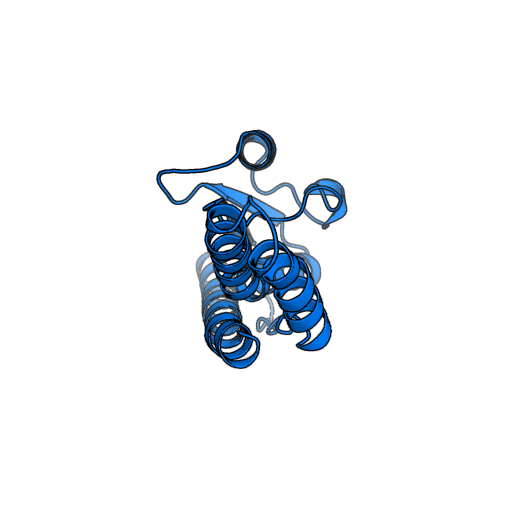L A CA 1
ATOM 827 C C . VAL A 1 111 ? -0.400 15.336 -2.538 1.00 92.44 111 VAL A C 1
ATOM 829 O O . VAL A 1 111 ? 0.438 15.708 -3.354 1.00 92.44 111 VAL A O 1
ATOM 832 N N . MET A 1 112 ? -0.386 14.102 -2.042 1.00 92.88 112 MET A N 1
ATOM 833 C CA . MET A 1 112 ? 0.570 13.105 -2.515 1.00 92.88 112 MET A CA 1
ATOM 834 C C . MET A 1 112 ? 0.225 12.639 -3.935 1.00 92.88 112 MET A C 1
ATOM 836 O O . MET A 1 112 ? 1.089 12.594 -4.805 1.00 92.88 112 MET A O 1
ATOM 840 N N . ALA A 1 113 ? -1.051 12.386 -4.212 1.00 93.25 113 ALA A N 1
ATOM 841 C CA . ALA A 1 113 ? -1.504 11.967 -5.531 1.00 93.25 113 ALA A CA 1
ATOM 842 C C . ALA A 1 113 ? -1.182 12.973 -6.640 1.00 93.25 113 ALA A C 1
ATOM 844 O O . ALA A 1 113 ? -0.847 12.570 -7.752 1.00 93.25 113 ALA A O 1
ATOM 845 N N . SER A 1 114 ? -1.198 14.275 -6.339 1.00 92.50 114 SER A N 1
ATOM 846 C CA . SER A 1 114 ? -0.894 15.314 -7.328 1.00 92.50 114 SER A CA 1
ATOM 847 C C . SER A 1 114 ? 0.546 15.277 -7.859 1.00 92.50 114 SER A C 1
ATOM 849 O O . SER A 1 114 ? 0.868 16.042 -8.764 1.00 92.50 114 SER A O 1
ATOM 851 N N . ARG A 1 115 ? 1.432 14.444 -7.293 1.00 93.25 115 ARG A N 1
ATOM 852 C CA . ARG A 1 115 ? 2.838 14.335 -7.709 1.00 93.25 115 ARG A CA 1
ATOM 853 C C . ARG A 1 115 ? 3.085 13.301 -8.813 1.00 93.25 115 ARG A C 1
ATOM 855 O O . ARG A 1 115 ? 4.146 13.350 -9.424 1.00 93.25 115 ARG A O 1
ATOM 862 N N . GLY A 1 116 ? 2.145 12.391 -9.078 1.00 92.50 116 GLY A N 1
ATOM 863 C CA . GLY A 1 116 ? 2.308 11.331 -10.085 1.00 92.50 116 GLY A CA 1
ATOM 864 C C . GLY A 1 116 ? 3.314 10.236 -9.693 1.00 92.50 116 GLY A C 1
ATOM 865 O O . GLY A 1 116 ? 3.572 10.017 -8.508 1.00 92.50 116 GLY A O 1
ATOM 866 N N . PHE A 1 117 ? 3.870 9.541 -10.693 1.00 93.81 117 PHE A N 1
ATOM 867 C CA . PHE A 1 117 ? 4.738 8.353 -10.563 1.00 93.81 117 PHE A CA 1
ATOM 868 C C . PHE A 1 117 ? 6.188 8.681 -10.171 1.00 93.81 117 PHE A C 1
ATOM 870 O O . PHE A 1 117 ? 7.149 8.178 -10.740 1.00 93.81 117 PHE A O 1
ATOM 877 N N . VAL A 1 118 ? 6.365 9.574 -9.200 1.00 92.56 118 VAL A N 1
ATOM 878 C CA . VAL A 1 118 ? 7.685 10.102 -8.811 1.00 92.56 118 VAL A CA 1
ATOM 879 C C . VAL A 1 118 ? 8.267 9.427 -7.571 1.00 92.56 118 VAL A C 1
ATOM 881 O O . VAL A 1 118 ? 9.366 9.767 -7.125 1.00 92.56 118 VAL A O 1
ATOM 884 N N . TYR A 1 119 ? 7.531 8.510 -6.943 1.00 92.75 119 TYR A N 1
ATOM 885 C CA . TYR A 1 119 ? 7.994 7.885 -5.715 1.00 92.75 119 TYR A CA 1
ATOM 886 C C . TYR A 1 119 ? 8.913 6.706 -6.019 1.00 92.75 119 TYR A C 1
ATOM 888 O O . TYR A 1 119 ? 8.474 5.690 -6.529 1.00 92.75 119 TYR A O 1
ATOM 896 N N . GLY A 1 120 ? 10.187 6.834 -5.644 1.00 88.75 120 GLY A N 1
ATOM 897 C CA . GLY A 1 120 ? 11.145 5.721 -5.597 1.00 88.75 120 GLY A CA 1
ATOM 898 C C . GLY A 1 120 ? 11.411 5.203 -4.179 1.00 88.75 120 GLY A C 1
ATOM 899 O O . GLY A 1 120 ? 12.248 4.334 -3.977 1.00 88.75 120 GLY A O 1
ATOM 900 N N . SER A 1 121 ? 10.757 5.763 -3.155 1.00 84.94 121 SER A N 1
ATOM 901 C CA . SER A 1 121 ? 10.932 5.329 -1.765 1.00 84.94 121 SER A CA 1
ATOM 902 C C . SER A 1 121 ? 9.727 5.689 -0.900 1.00 84.94 121 SER A C 1
ATOM 904 O O . SER A 1 121 ? 8.942 6.580 -1.228 1.00 84.94 121 SER A O 1
ATOM 906 N N . ALA A 1 122 ? 9.610 5.046 0.264 1.00 76.75 122 ALA A N 1
ATOM 907 C CA . ALA A 1 122 ? 8.608 5.425 1.258 1.00 76.75 122 ALA A CA 1
ATOM 908 C C . ALA A 1 122 ? 8.787 6.878 1.745 1.00 76.75 122 ALA A C 1
ATOM 910 O O . ALA A 1 122 ? 7.797 7.563 2.001 1.00 76.75 122 ALA A O 1
ATOM 911 N N . SER A 1 123 ? 10.032 7.361 1.844 1.00 81.31 123 SER A N 1
ATOM 912 C CA . SER A 1 123 ? 10.353 8.716 2.313 1.00 81.31 123 SER A CA 1
ATOM 913 C C . SER A 1 123 ? 9.733 9.784 1.417 1.00 81.31 123 SER A C 1
ATOM 915 O O . SER A 1 123 ? 8.994 10.650 1.889 1.00 81.31 123 SER A O 1
ATOM 917 N N . THR A 1 124 ? 9.927 9.659 0.102 1.00 81.69 124 THR A N 1
ATOM 918 C CA . THR A 1 124 ? 9.358 10.603 -0.870 1.00 81.69 124 THR A CA 1
ATOM 919 C C . THR A 1 124 ? 7.836 10.490 -0.970 1.00 81.69 124 THR A C 1
ATOM 921 O O . THR A 1 124 ? 7.180 11.460 -1.350 1.00 81.69 124 THR A O 1
ATOM 924 N N . ALA A 1 125 ? 7.273 9.359 -0.533 1.00 79.06 125 ALA A N 1
ATOM 925 C CA . ALA A 1 125 ? 5.844 9.072 -0.494 1.00 79.06 125 ALA A CA 1
ATOM 926 C C . ALA A 1 125 ? 5.175 9.285 0.878 1.00 79.06 125 ALA A C 1
ATOM 928 O O . ALA A 1 125 ? 4.055 8.806 1.109 1.00 79.06 125 ALA A O 1
ATOM 929 N N . GLY A 1 126 ? 5.826 10.026 1.782 1.00 75.50 126 GLY A N 1
ATOM 930 C CA . GLY A 1 126 ? 5.232 10.444 3.050 1.00 75.50 126 GLY A CA 1
ATOM 931 C C . GLY A 1 126 ? 5.183 9.334 4.093 1.00 75.50 126 GLY A C 1
ATOM 932 O O . GLY A 1 126 ? 4.139 9.095 4.693 1.00 75.50 126 GLY A O 1
ATOM 933 N N . GLN A 1 127 ? 6.309 8.649 4.315 1.00 77.75 127 GLN A N 1
ATOM 934 C CA . GLN A 1 127 ? 6.461 7.535 5.267 1.00 77.75 127 GLN A CA 1
ATOM 935 C C . GLN A 1 127 ? 5.923 7.799 6.688 1.00 77.75 127 GLN A C 1
ATOM 937 O O . GLN A 1 127 ? 5.614 6.852 7.416 1.00 77.75 127 GLN A O 1
ATOM 942 N N . HIS A 1 128 ? 5.820 9.068 7.090 1.00 70.06 128 HIS A N 1
ATOM 943 C CA . HIS A 1 128 ? 5.337 9.484 8.406 1.00 70.06 128 HIS A CA 1
ATOM 944 C C . HIS A 1 128 ? 3.804 9.621 8.474 1.00 70.06 128 HIS A C 1
ATOM 946 O O . HIS A 1 128 ? 3.240 9.509 9.559 1.00 70.06 128 HIS A O 1
ATOM 952 N N . ASP A 1 129 ? 3.131 9.708 7.325 1.00 71.19 129 ASP A N 1
ATOM 953 C CA . ASP A 1 129 ? 1.679 9.820 7.176 1.00 71.19 129 ASP A CA 1
ATOM 954 C C . ASP A 1 129 ? 1.128 8.571 6.466 1.00 71.19 129 ASP A C 1
ATOM 956 O O . ASP A 1 129 ? 0.980 8.461 5.236 1.00 71.19 129 ASP A O 1
ATOM 960 N N . LYS A 1 130 ? 0.874 7.555 7.296 1.00 79.25 130 LYS A N 1
ATOM 961 C CA . LYS A 1 130 ? 0.434 6.222 6.865 1.00 79.25 130 LYS A CA 1
ATOM 962 C C . LYS A 1 130 ? -0.991 6.261 6.313 1.00 79.25 130 LYS A C 1
ATOM 964 O O . LYS A 1 130 ? -1.782 7.148 6.617 1.00 79.25 130 LYS A O 1
ATOM 969 N N . TYR A 1 131 ? -1.353 5.234 5.547 1.00 88.75 131 TYR A N 1
ATOM 970 C CA . TYR A 1 131 ? -2.735 5.048 5.114 1.00 88.75 131 TYR A CA 1
ATOM 971 C C . TYR A 1 131 ? -3.692 4.948 6.312 1.00 88.75 131 TYR A C 1
ATOM 973 O O . TYR A 1 131 ? -3.387 4.322 7.340 1.00 88.75 131 TYR A O 1
ATOM 981 N N . HIS A 1 132 ? -4.857 5.567 6.144 1.00 88.38 132 HIS A N 1
ATOM 982 C CA . HIS A 1 132 ? -5.973 5.533 7.083 1.00 88.38 132 HIS A CA 1
ATOM 983 C C . HIS A 1 132 ? -7.024 4.527 6.601 1.00 88.38 132 HIS A C 1
ATOM 985 O O . HIS A 1 132 ? -7.024 4.133 5.434 1.00 88.38 132 HIS A O 1
ATOM 991 N N . GLY A 1 133 ? -7.884 4.075 7.514 1.00 87.88 133 GLY A N 1
ATOM 992 C CA . GLY A 1 133 ? -8.901 3.061 7.222 1.00 87.88 133 GLY A CA 1
ATOM 993 C C . GLY A 1 133 ? -10.048 3.544 6.341 1.00 87.88 133 GLY A C 1
ATOM 994 O O . GLY A 1 133 ? -10.645 2.749 5.631 1.00 87.88 133 GLY A O 1
ATOM 995 N N . ASP A 1 134 ? -10.332 4.840 6.372 1.00 87.19 134 ASP A N 1
ATOM 996 C CA . ASP A 1 134 ? -11.394 5.516 5.624 1.00 87.19 134 ASP A CA 1
ATOM 997 C C . ASP A 1 134 ? -10.873 6.294 4.410 1.00 87.19 134 ASP A C 1
ATOM 999 O O . ASP A 1 134 ? -11.547 7.200 3.921 1.00 87.19 134 ASP A O 1
ATOM 1003 N N . CYS A 1 135 ? -9.664 5.965 3.953 1.00 89.38 135 CYS A N 1
ATOM 1004 C CA . CYS A 1 135 ? -9.058 6.541 2.764 1.00 89.38 135 CYS A CA 1
ATOM 1005 C C . CYS A 1 135 ? -8.951 5.471 1.672 1.00 89.38 135 CYS A C 1
ATOM 1007 O O . CYS A 1 135 ? -8.350 4.410 1.878 1.00 89.38 135 CYS A O 1
ATOM 1009 N N . ASP A 1 136 ? -9.496 5.783 0.502 1.00 90.69 136 ASP A N 1
ATOM 1010 C CA . ASP A 1 136 ? -9.515 4.939 -0.701 1.00 90.69 136 ASP A CA 1
ATOM 1011 C C . ASP A 1 136 ? -8.245 5.039 -1.566 1.00 90.69 136 ASP A C 1
ATOM 1013 O O . ASP A 1 136 ? -8.175 4.493 -2.666 1.00 90.69 136 ASP A O 1
ATOM 1017 N N . CYS A 1 137 ? -7.218 5.734 -1.082 1.00 92.75 137 CYS A N 1
ATOM 1018 C CA . CYS A 1 137 ? -5.969 5.876 -1.813 1.00 92.75 137 CYS A CA 1
ATOM 1019 C C . CYS A 1 137 ? -5.233 4.530 -1.909 1.00 92.75 137 CYS A C 1
ATOM 1021 O O . CYS A 1 137 ? -5.045 3.846 -0.896 1.00 92.75 137 CYS A O 1
ATOM 1023 N N . VAL A 1 138 ? -4.779 4.162 -3.104 1.00 93.62 138 VAL A N 1
ATOM 1024 C CA . VAL A 1 138 ? -3.965 2.963 -3.362 1.00 93.62 138 VAL A CA 1
ATOM 1025 C C . VAL A 1 138 ? -2.581 3.349 -3.883 1.00 93.62 138 VAL A C 1
ATOM 1027 O O . VAL A 1 138 ? -2.350 4.500 -4.252 1.00 93.62 138 VAL A O 1
ATOM 1030 N N . ALA A 1 139 ? -1.652 2.394 -3.879 1.00 94.88 139 ALA A N 1
ATOM 1031 C CA . ALA A 1 139 ? -0.371 2.534 -4.564 1.00 94.88 139 ALA A CA 1
ATOM 1032 C C . ALA A 1 139 ? -0.491 1.918 -5.963 1.00 94.88 139 ALA A C 1
ATOM 1034 O O . ALA A 1 139 ? -1.096 0.855 -6.092 1.00 94.88 139 ALA A O 1
ATOM 1035 N N . VAL A 1 140 ? 0.073 2.576 -6.976 1.00 95.19 140 VAL A N 1
ATOM 1036 C CA . VAL A 1 140 ? 0.022 2.150 -8.386 1.00 95.19 140 VAL A CA 1
ATOM 1037 C C . VAL A 1 140 ? 1.427 2.236 -8.989 1.00 95.19 140 VAL A C 1
ATOM 1039 O O . VAL A 1 140 ? 2.076 3.265 -8.771 1.00 95.19 140 VAL A O 1
ATOM 1042 N N . PRO A 1 141 ? 1.914 1.189 -9.680 1.00 93.62 141 PRO A N 1
ATOM 1043 C CA . PRO A 1 141 ? 3.213 1.217 -10.354 1.00 93.62 141 PRO A CA 1
ATOM 1044 C C . PRO A 1 141 ? 3.158 2.081 -11.619 1.00 93.62 141 PRO A C 1
ATOM 1046 O O . PRO A 1 141 ? 2.075 2.273 -12.168 1.00 93.62 141 PRO A O 1
ATOM 1049 N N . GLY A 1 142 ? 4.302 2.592 -12.070 1.00 86.75 142 GLY A N 1
ATOM 1050 C CA . GLY A 1 142 ? 4.438 3.217 -13.387 1.00 86.75 142 GLY A CA 1
ATOM 1051 C C . GLY A 1 142 ? 5.877 3.544 -13.715 1.00 86.75 142 GLY A C 1
ATOM 1052 O O . GLY A 1 142 ? 6.769 2.823 -13.210 1.00 86.75 142 GLY A O 1
#

Organism: Leifsonia xyli subsp. xyli (strain CTCB07) (NCBI:txid281090)

Secondary structure (DSSP, 8-state):
-HHHHHHHHHHHHHHHHHHHHHHHHHTT--S---PPPPPPPPHHHHHHHHHHHHGGGGSTTHHHHHHHHHHHHHHHHHHHHHHHHHHHHHHTT--EEEEE-SS---HHHHHHHTT-S-BSSTTTTTTTSPPPTT--EEEEE-

Sequence (142 aa):
MPQLTTKYGDIAATVSADWFDQERSLERVPGVFRADLAPVVAADAVTKTVRYAAGGLFTENLTSTLGNLSLAAAKYALQPGRNTITHNAIRDNAGWARIPTGAKTCAFCLVMASRGFVYGSASTAGQHDKYHGDCDCVAVPG

Foldseek 3Di:
DLVLLQVLLQVLQVVLQVVLVVVCVVVVPDDDDGFDFAHADDSVVLVVQLVVLCVCCPDPNNVSSVVSNQFSSQQRSNVRNQVRLLVRCLVSVFFKAWDQDDDDADPLSVVRRVVGRHDNDCVSSPVVDGDISRHRIGMGTD